Protein AF-A0AAU8ZHN5-F1 (afdb_monomer)

Sequence (110 aa):
MKIGKYTVYAPFLAGCDESDLYQQLRSGDRIWLFDRVAPSDENNEMAELMMGTIFPDRCFRMLRLNKNEKSIRIIEFKGHHLSKQQALAWRTAHPVMYPQKAQQNSQEQK

Radius of gyration: 16.46 Å; Cα contacts (8 Å, |Δi|>4): 86; chains: 1; bounding box: 47×33×38 Å

Nearest PDB structures (foldseek):
  4whn-assembly2_D  TM=6.938E-01  e=6.371E-04  Actinobacillus pleuropneumoniae
  2cv8-assembly1_B  TM=4.555E-01  e=1.107E+00  Sulfurisphaera tokodaii
  2zyz-assembly1_D  TM=5.037E-01  e=1.670E+00  Pyrobaculum aerophilum
  6z9u-assembly1_C  TM=4.468E-01  e=2.518E+00  Homo sapiens
  2ph7-assembly2_B  TM=3.447E-01  e=2.051E+00  Archaeoglobus fulgidus DSM 4304

InterPro domains:
  IPR003996 RTX toxin-activating protein C, bacteria [PF02794] (24-76)

Mean predicted aligned error: 11.28 Å

Organism: Morganella morganii (NCBI:txid582)

Secondary structure (DSSP, 8-state):
---------TTTSSS--HHHHHHHHTSSS-EEE-----TT-TT-HHHHHIIIIISTT-EEEEEEEETTTTEEEEEEEE-TTS-HHHHHHHHHHSPPPPPGGGTGGGTTT-

Structure (mmCIF, N/CA/C/O backbone):
data_AF-A0AAU8ZHN5-F1
#
_entry.id   AF-A0AAU8ZHN5-F1
#
loop_
_atom_site.group_PDB
_atom_site.id
_atom_site.type_symbol
_atom_site.label_atom_id
_atom_site.label_alt_id
_atom_site.label_comp_id
_atom_site.label_asym_id
_atom_site.label_entity_id
_atom_site.label_seq_id
_atom_site.pdbx_PDB_ins_code
_atom_site.Cartn_x
_atom_site.Cartn_y
_atom_site.Cartn_z
_atom_site.occupancy
_atom_site.B_iso_or_equiv
_atom_site.auth_seq_id
_atom_site.auth_comp_id
_atom_site.auth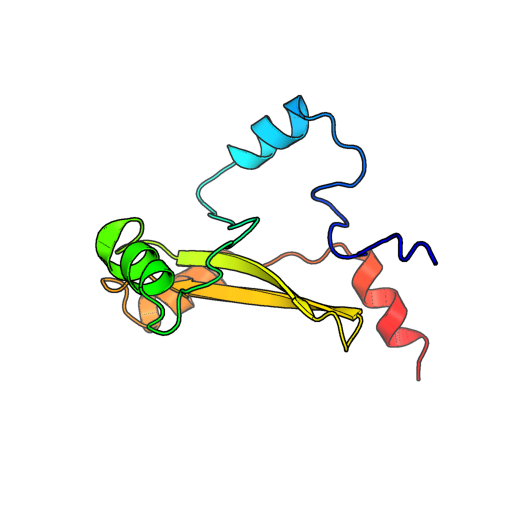_asym_id
_atom_site.auth_atom_id
_atom_site.pdbx_PDB_model_num
ATOM 1 N N . MET A 1 1 ? 21.526 20.403 -23.876 1.00 38.06 1 MET A N 1
ATOM 2 C CA . MET A 1 1 ? 20.454 20.176 -22.883 1.00 38.06 1 MET A CA 1
ATOM 3 C C . MET A 1 1 ? 19.483 19.122 -23.409 1.00 38.06 1 MET A C 1
ATOM 5 O O . MET A 1 1 ? 18.657 19.435 -24.248 1.00 38.06 1 MET A O 1
ATOM 9 N N . LYS A 1 2 ? 19.629 17.872 -22.955 1.00 23.66 2 LYS A N 1
ATOM 10 C CA . LYS A 1 2 ? 18.611 16.805 -22.972 1.00 23.66 2 LYS A CA 1
ATOM 11 C C . LYS A 1 2 ? 18.968 15.877 -21.811 1.00 23.66 2 LYS A C 1
ATOM 13 O O . LYS A 1 2 ? 19.919 15.110 -21.909 1.00 23.66 2 LYS A O 1
ATOM 18 N N . ILE A 1 3 ? 18.283 16.033 -20.682 1.00 27.66 3 ILE A N 1
ATOM 19 C CA . ILE A 1 3 ? 18.494 15.205 -19.491 1.00 27.66 3 ILE A CA 1
ATOM 20 C C . ILE A 1 3 ? 17.569 13.999 -19.645 1.00 27.66 3 ILE A C 1
ATOM 22 O O . ILE A 1 3 ? 16.400 14.047 -19.280 1.00 27.66 3 ILE A O 1
ATOM 26 N N . GLY A 1 4 ? 18.073 12.958 -20.302 1.00 37.62 4 GLY A N 1
ATOM 27 C CA . GLY A 1 4 ? 17.391 11.678 -20.441 1.00 37.62 4 GLY A CA 1
ATOM 28 C C . GLY A 1 4 ? 17.915 10.667 -19.425 1.00 37.62 4 GLY A C 1
ATOM 29 O O . GLY A 1 4 ? 19.113 10.637 -19.155 1.00 37.62 4 GLY A O 1
ATOM 30 N N . LYS A 1 5 ? 17.005 9.794 -18.977 1.00 34.81 5 LYS A N 1
ATOM 31 C CA . LYS A 1 5 ? 17.203 8.573 -18.170 1.00 34.81 5 LYS A CA 1
ATOM 32 C C . LYS A 1 5 ? 17.081 8.757 -16.654 1.00 34.81 5 LYS A C 1
ATOM 34 O O . LYS A 1 5 ? 18.059 8.827 -15.916 1.00 34.81 5 LYS A O 1
ATOM 39 N N . TYR A 1 6 ? 15.831 8.744 -16.190 1.00 33.56 6 TYR A N 1
ATOM 40 C CA . TYR A 1 6 ? 15.495 8.402 -14.811 1.00 33.56 6 TYR A CA 1
ATOM 41 C C . TYR A 1 6 ? 15.512 6.875 -14.653 1.00 33.56 6 TYR A C 1
ATOM 43 O O . TYR A 1 6 ? 14.577 6.170 -15.021 1.00 33.56 6 TYR A O 1
ATOM 51 N N . THR A 1 7 ? 16.633 6.375 -14.142 1.00 38.28 7 THR A N 1
ATOM 52 C CA . THR A 1 7 ? 16.916 4.961 -13.879 1.00 38.28 7 THR A CA 1
ATOM 53 C C . THR A 1 7 ? 16.365 4.554 -12.516 1.00 38.28 7 THR A C 1
ATOM 55 O O . THR A 1 7 ? 17.109 4.622 -11.547 1.00 38.28 7 THR A O 1
ATOM 58 N N . VAL A 1 8 ? 15.087 4.149 -12.441 1.00 34.88 8 VAL A N 1
ATOM 59 C CA . VAL A 1 8 ? 14.427 3.530 -11.262 1.00 34.88 8 VAL A CA 1
ATOM 60 C C . VAL A 1 8 ? 13.272 2.608 -11.709 1.00 34.88 8 VAL A C 1
ATOM 62 O O . VAL A 1 8 ? 12.147 2.752 -11.266 1.00 34.88 8 VAL A O 1
ATOM 65 N N . TYR A 1 9 ? 13.494 1.668 -12.638 1.00 44.75 9 TYR A N 1
ATOM 66 C CA . TYR A 1 9 ? 12.405 0.794 -13.139 1.00 44.75 9 TYR A CA 1
ATOM 67 C C . TYR A 1 9 ? 12.863 -0.616 -13.560 1.00 44.75 9 TYR A C 1
ATOM 69 O O . TYR A 1 9 ? 12.379 -1.175 -14.541 1.00 44.75 9 TYR A O 1
ATOM 77 N N . ALA A 1 10 ? 13.836 -1.199 -12.857 1.00 39.22 10 ALA A N 1
ATOM 78 C CA . ALA A 1 10 ? 14.609 -2.319 -13.403 1.00 39.22 10 ALA A CA 1
ATOM 79 C C . ALA A 1 10 ? 13.850 -3.646 -13.665 1.00 39.22 10 ALA A C 1
ATOM 81 O O . ALA A 1 10 ? 14.314 -4.377 -14.533 1.00 39.22 10 ALA A O 1
ATOM 82 N N . PRO A 1 11 ? 12.708 -3.973 -13.021 1.00 44.53 11 PRO A N 1
ATOM 83 C CA . PRO A 1 11 ? 11.855 -5.071 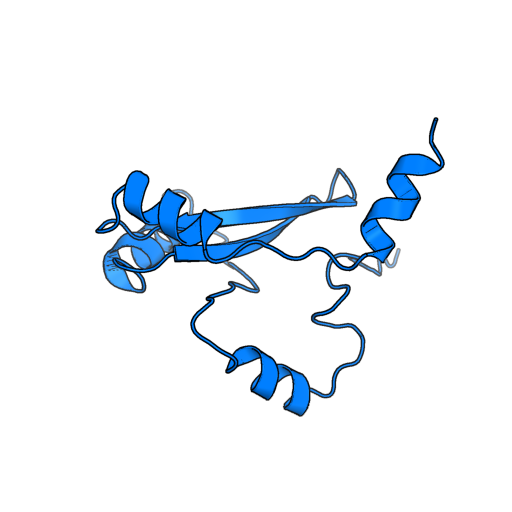-13.504 1.00 44.53 11 PRO A CA 1
ATOM 84 C C . PRO A 1 11 ? 10.539 -4.612 -14.146 1.00 44.53 11 PRO A C 1
ATOM 86 O O . PRO A 1 11 ? 9.936 -5.385 -14.874 1.00 44.53 11 PRO A O 1
ATOM 89 N N . PHE A 1 12 ? 10.077 -3.384 -13.880 1.00 44.91 12 PHE A N 1
ATOM 90 C CA . PHE A 1 12 ? 8.709 -2.966 -14.221 1.00 44.91 12 PHE A CA 1
ATOM 91 C C . PHE A 1 12 ? 8.589 -2.190 -15.541 1.00 44.91 12 PHE A C 1
ATOM 93 O O . PHE A 1 12 ? 7.497 -2.118 -16.083 1.00 44.91 12 PHE A O 1
ATOM 100 N N . LEU A 1 13 ? 9.680 -1.625 -16.082 1.00 40.22 13 LEU A N 1
ATOM 101 C CA . LEU A 1 13 ? 9.679 -0.949 -17.396 1.00 40.22 13 LEU A CA 1
ATOM 102 C C . LEU A 1 13 ? 10.926 -1.282 -18.237 1.00 40.22 13 LEU A C 1
ATOM 104 O O . LEU A 1 13 ? 11.371 -0.481 -19.058 1.00 40.22 13 LEU A O 1
ATOM 108 N N . ALA A 1 14 ? 11.525 -2.458 -18.039 1.00 39.94 14 ALA A N 1
ATOM 109 C CA . ALA A 1 14 ? 12.584 -2.950 -18.917 1.00 39.94 14 ALA A CA 1
ATOM 110 C C . ALA A 1 14 ? 11.964 -3.744 -20.076 1.00 39.94 14 ALA A C 1
ATOM 112 O O . ALA A 1 14 ? 12.006 -4.967 -20.075 1.00 39.94 14 ALA A O 1
ATOM 113 N N . GLY A 1 15 ? 11.350 -3.044 -21.035 1.00 43.84 15 GLY A N 1
ATOM 114 C CA . GLY A 1 15 ? 10.931 -3.640 -22.311 1.00 43.84 15 GLY A CA 1
ATOM 115 C C . GLY A 1 15 ? 9.968 -4.828 -22.209 1.00 43.84 15 GLY A C 1
ATOM 116 O O . GLY A 1 15 ? 9.962 -5.657 -23.113 1.00 43.84 15 GLY A O 1
ATOM 117 N N . CYS A 1 16 ? 9.187 -4.934 -21.127 1.00 46.09 16 CYS A N 1
ATOM 118 C CA . CYS A 1 16 ? 8.053 -5.852 -21.106 1.00 46.09 16 CYS A CA 1
ATOM 119 C C . CYS A 1 16 ? 7.020 -5.366 -22.119 1.00 46.09 16 CYS A C 1
ATOM 121 O O . CYS A 1 16 ? 6.731 -4.169 -22.178 1.00 46.09 16 CYS A O 1
ATOM 123 N N . ASP A 1 17 ? 6.477 -6.303 -22.889 1.00 57.94 17 ASP A N 1
ATOM 124 C CA . ASP A 1 17 ? 5.224 -6.104 -23.607 1.00 57.94 17 ASP A CA 1
ATOM 125 C C . ASP A 1 17 ? 4.188 -5.530 -22.623 1.00 57.94 17 ASP A C 1
ATOM 127 O O . ASP A 1 17 ? 4.091 -5.987 -21.478 1.00 57.94 17 ASP A O 1
ATOM 131 N N . GLU A 1 18 ? 3.433 -4.507 -23.034 1.00 56.03 18 GLU A N 1
ATOM 132 C CA . GLU A 1 18 ? 2.358 -3.943 -22.211 1.00 56.03 18 GLU A CA 1
ATOM 133 C C . GLU A 1 18 ? 1.377 -5.041 -21.771 1.00 56.03 18 GLU A C 1
ATOM 135 O O . GLU A 1 18 ? 0.863 -5.004 -20.655 1.00 56.03 18 GLU A O 1
ATOM 140 N N . SER A 1 19 ? 1.181 -6.074 -22.595 1.00 62.28 19 SER A N 1
ATOM 141 C CA . SER A 1 19 ? 0.354 -7.238 -22.261 1.00 62.28 19 SER A CA 1
ATOM 142 C C . SER A 1 19 ? 0.904 -8.020 -21.062 1.00 62.28 19 SER A C 1
ATOM 144 O O . SER A 1 19 ? 0.154 -8.348 -20.139 1.00 62.28 19 SER A O 1
ATOM 146 N N . ASP A 1 20 ? 2.216 -8.257 -21.024 1.00 60.34 20 ASP A N 1
ATOM 147 C CA . ASP A 1 20 ? 2.893 -8.922 -19.904 1.00 60.34 20 ASP A CA 1
ATOM 148 C C . ASP A 1 20 ? 2.865 -8.054 -18.644 1.00 60.34 20 ASP A C 1
ATOM 150 O O . ASP A 1 20 ? 2.651 -8.558 -17.537 1.00 60.34 20 ASP A O 1
ATOM 154 N N . LEU A 1 21 ? 3.008 -6.735 -18.811 1.00 58.50 21 LEU A N 1
ATOM 155 C CA . LEU A 1 21 ? 2.841 -5.765 -17.735 1.00 58.50 21 LEU A CA 1
ATOM 156 C C . LEU A 1 21 ? 1.433 -5.862 -17.133 1.00 58.50 21 LEU A C 1
ATOM 158 O O . LEU A 1 21 ? 1.302 -5.973 -15.916 1.00 58.50 21 LEU A O 1
ATOM 162 N N . TYR A 1 22 ? 0.378 -5.886 -17.952 1.00 61.28 22 TYR A N 1
ATOM 163 C CA . TYR A 1 22 ? -1.002 -6.004 -17.471 1.00 61.28 22 TYR A CA 1
ATOM 164 C C . TYR A 1 22 ? -1.290 -7.335 -16.771 1.00 61.28 22 TYR A C 1
ATOM 166 O O . TYR A 1 22 ? -2.037 -7.348 -15.790 1.00 61.28 22 TYR A O 1
ATOM 174 N N . GLN A 1 23 ? -0.688 -8.442 -17.210 1.00 63.56 23 GLN A N 1
ATOM 175 C CA . GLN A 1 23 ? -0.814 -9.720 -16.502 1.00 63.56 23 GLN A CA 1
ATOM 176 C C . GLN A 1 23 ? -0.098 -9.694 -15.149 1.00 63.56 23 GLN A C 1
ATOM 178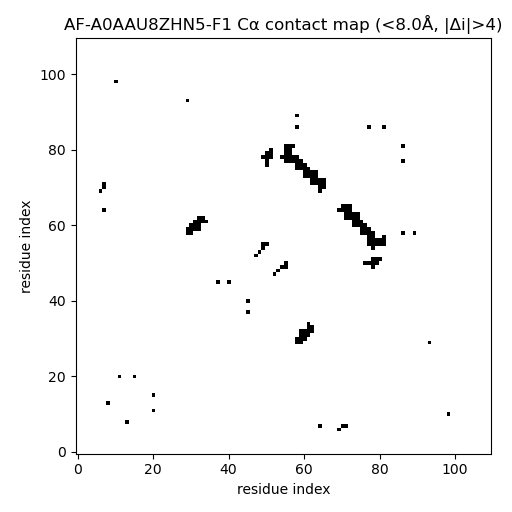 O O . GLN A 1 23 ? -0.655 -10.132 -14.141 1.00 63.56 23 GLN A O 1
ATOM 183 N N . GLN A 1 24 ? 1.096 -9.104 -15.083 1.00 62.47 24 GLN A N 1
ATOM 184 C CA . GLN A 1 24 ? 1.819 -8.930 -13.822 1.00 62.47 24 GLN A CA 1
ATOM 185 C C . GLN A 1 24 ? 1.101 -7.963 -12.870 1.00 62.47 24 GLN A C 1
ATOM 187 O O . GLN A 1 24 ? 1.028 -8.230 -11.670 1.00 62.47 24 GLN A O 1
ATOM 192 N N . LEU A 1 25 ? 0.501 -6.889 -13.390 1.00 63.84 25 LEU A N 1
ATOM 193 C CA . LEU A 1 25 ? -0.312 -5.936 -12.625 1.00 63.84 25 LEU A CA 1
ATOM 194 C C . LEU A 1 25 ? -1.542 -6.582 -11.977 1.00 63.84 25 LEU A C 1
ATOM 196 O O . LEU A 1 25 ? -2.025 -6.089 -10.961 1.00 63.84 25 LEU A O 1
ATOM 200 N N . ARG A 1 26 ? -2.045 -7.682 -12.546 1.00 65.62 26 ARG A N 1
ATOM 201 C CA . ARG A 1 26 ? -3.184 -8.448 -12.017 1.00 65.62 26 ARG A CA 1
ATOM 202 C C . ARG A 1 26 ? -2.754 -9.663 -11.192 1.00 65.62 26 ARG A C 1
ATOM 204 O O . ARG A 1 26 ? -3.603 -10.458 -10.793 1.00 65.62 26 ARG A O 1
ATOM 211 N N . SER A 1 27 ? -1.456 -9.829 -10.935 1.00 62.66 27 SER A N 1
ATOM 212 C CA . SER A 1 27 ? -0.936 -10.992 -10.218 1.00 62.66 27 SER A CA 1
ATOM 213 C C . SER A 1 27 ? -0.917 -10.772 -8.693 1.00 62.66 27 SER A C 1
ATOM 215 O O . SER A 1 27 ? -0.035 -10.127 -8.123 1.00 62.66 27 SER A O 1
ATOM 217 N N . GLY A 1 28 ? -1.906 -11.357 -8.013 1.00 73.69 28 GLY A N 1
ATOM 218 C CA . GLY A 1 28 ? -1.991 -11.433 -6.550 1.00 73.69 28 GLY A CA 1
ATOM 219 C C . GLY A 1 28 ? -2.520 -10.177 -5.846 1.00 73.69 28 GLY A C 1
ATOM 220 O O . GLY A 1 28 ? -2.996 -9.235 -6.468 1.00 73.69 28 GLY A O 1
ATOM 221 N N . ASP A 1 29 ? -2.414 -10.170 -4.514 1.00 79.31 29 ASP A N 1
ATOM 222 C CA . ASP A 1 29 ? -3.090 -9.189 -3.644 1.00 79.31 29 ASP A CA 1
ATOM 223 C C . ASP A 1 29 ? -2.210 -7.989 -3.236 1.00 79.31 29 ASP A C 1
ATOM 225 O O . ASP A 1 29 ? -2.545 -7.227 -2.324 1.00 79.31 29 ASP A O 1
ATOM 229 N N . ARG A 1 30 ? -1.037 -7.823 -3.861 1.00 84.38 30 ARG A N 1
ATOM 230 C CA . ARG A 1 30 ? -0.079 -6.759 -3.513 1.00 84.38 30 ARG A CA 1
ATOM 231 C C . ARG A 1 30 ? -0.331 -5.515 -4.358 1.00 84.38 30 ARG A C 1
ATOM 233 O O . ARG A 1 30 ? -0.100 -5.528 -5.560 1.00 84.38 30 ARG A O 1
ATOM 240 N N . ILE A 1 31 ? -0.702 -4.417 -3.708 1.00 87.19 31 ILE A N 1
ATOM 241 C CA . ILE A 1 31 ? -0.963 -3.140 -4.379 1.00 87.19 31 ILE A CA 1
ATOM 242 C C . ILE A 1 31 ? 0.320 -2.302 -4.445 1.00 87.19 31 ILE A C 1
ATOM 244 O O . ILE A 1 31 ? 0.960 -2.034 -3.420 1.00 87.19 31 ILE A O 1
ATOM 248 N N . TRP A 1 32 ? 0.652 -1.846 -5.652 1.00 84.88 32 TRP A N 1
ATOM 249 C CA . TRP A 1 32 ? 1.720 -0.886 -5.916 1.00 84.88 32 TRP A CA 1
ATOM 250 C C . TRP A 1 32 ? 1.164 0.352 -6.616 1.00 84.88 32 TRP A C 1
ATOM 252 O O . TRP A 1 32 ? 0.464 0.249 -7.619 1.00 84.88 32 TRP A O 1
ATOM 262 N N . LEU A 1 33 ? 1.498 1.524 -6.086 1.00 83.31 33 LEU A N 1
ATOM 263 C CA . LEU A 1 33 ? 1.277 2.806 -6.735 1.00 83.31 33 LEU A CA 1
ATOM 264 C C . LEU A 1 33 ? 2.471 3.100 -7.643 1.00 83.31 33 LEU A C 1
ATOM 266 O O . LEU A 1 33 ? 3.620 3.086 -7.191 1.00 83.31 33 LEU A O 1
ATOM 270 N N . PHE A 1 34 ? 2.182 3.367 -8.914 1.00 74.62 34 PHE A N 1
ATOM 271 C CA . PHE A 1 34 ? 3.190 3.735 -9.910 1.00 74.62 34 PHE A CA 1
ATOM 272 C C . PHE A 1 34 ? 3.501 5.218 -9.884 1.00 74.62 34 PHE A C 1
ATOM 274 O O . PHE A 1 34 ? 4.662 5.602 -9.975 1.00 74.62 34 PHE A O 1
ATO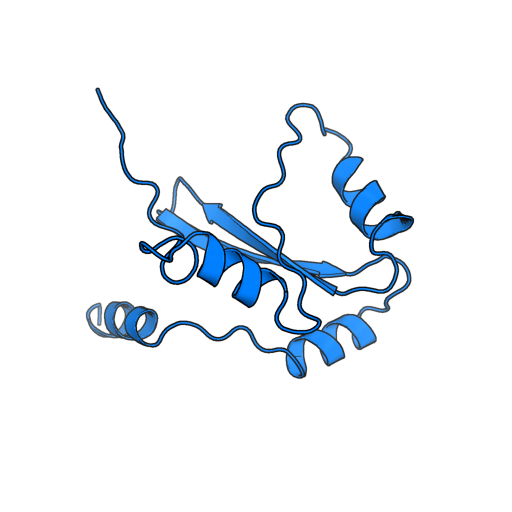M 281 N N . ASP A 1 35 ? 2.465 6.035 -9.721 1.00 73.88 35 ASP A N 1
ATOM 282 C CA . ASP A 1 35 ? 2.612 7.474 -9.654 1.00 73.88 35 ASP A CA 1
ATOM 283 C C . ASP A 1 35 ? 1.582 8.072 -8.695 1.00 73.88 35 ASP A C 1
ATOM 285 O O . ASP A 1 35 ? 0.471 7.558 -8.532 1.00 73.88 35 ASP A O 1
ATOM 289 N N . ARG A 1 36 ? 1.971 9.174 -8.062 1.00 73.44 36 ARG A N 1
ATOM 290 C CA . ARG A 1 36 ? 1.090 10.049 -7.295 1.00 73.44 36 ARG A CA 1
ATOM 291 C C . ARG A 1 36 ? 1.329 11.463 -7.797 1.00 73.44 36 ARG A C 1
ATOM 293 O O . ARG A 1 36 ? 2.230 12.159 -7.331 1.00 73.44 36 ARG A O 1
ATOM 300 N N . VAL A 1 37 ? 0.485 11.884 -8.729 1.00 78.19 37 VAL A N 1
ATOM 301 C CA . VAL A 1 37 ? 0.518 13.232 -9.294 1.00 78.19 37 VAL A CA 1
ATOM 302 C C . VAL A 1 37 ? -0.502 14.089 -8.553 1.00 78.19 37 VAL A C 1
ATOM 304 O O . VAL A 1 37 ? -1.693 14.030 -8.836 1.00 78.19 37 VAL A O 1
ATOM 307 N N . ALA A 1 38 ? -0.030 14.857 -7.572 1.00 79.88 38 ALA A N 1
ATOM 308 C CA . ALA A 1 38 ? -0.876 15.711 -6.739 1.00 79.88 38 ALA A CA 1
ATOM 309 C C . ALA A 1 38 ? -0.183 17.075 -6.507 1.00 79.88 38 ALA A C 1
ATOM 311 O O . ALA A 1 38 ? 0.381 17.318 -5.443 1.00 79.88 38 ALA A O 1
ATOM 312 N N . PRO A 1 39 ? -0.119 17.939 -7.540 1.00 73.00 39 PRO A N 1
ATOM 313 C CA . PRO A 1 39 ? 0.733 19.132 -7.536 1.00 73.00 39 PRO A CA 1
ATOM 314 C C . PRO A 1 39 ? 0.299 20.228 -6.550 1.00 73.00 39 PRO A C 1
ATOM 316 O O . PRO A 1 39 ? 1.141 21.022 -6.149 1.00 73.00 39 PRO A O 1
ATOM 319 N N . SER A 1 40 ? -0.973 20.264 -6.147 1.00 78.56 40 SER A N 1
ATOM 320 C CA . SER A 1 40 ? -1.536 21.234 -5.192 1.00 78.56 40 SER A CA 1
ATOM 321 C C . SER A 1 40 ? -2.025 20.574 -3.895 1.00 78.56 40 SER A C 1
ATOM 323 O O . SER A 1 40 ? -2.953 21.057 -3.257 1.00 78.56 40 SER A O 1
ATOM 325 N N . ASP A 1 41 ? -1.436 19.437 -3.521 1.00 79.88 41 ASP A N 1
ATOM 326 C CA . ASP A 1 41 ? -1.864 18.617 -2.381 1.00 79.88 41 ASP A CA 1
ATOM 327 C C . ASP A 1 41 ? -1.157 19.010 -1.077 1.00 79.88 41 ASP A C 1
ATOM 329 O O . ASP A 1 41 ? -0.498 18.202 -0.420 1.00 79.88 41 ASP A O 1
ATOM 333 N N . GLU A 1 42 ? -1.251 20.290 -0.723 1.00 75.38 42 GLU A N 1
ATOM 334 C CA . GLU A 1 42 ? -0.557 20.860 0.439 1.00 75.38 42 GLU A CA 1
ATOM 335 C C . GLU A 1 42 ? -1.017 20.221 1.760 1.00 75.38 42 GLU A C 1
ATOM 337 O O . GLU A 1 42 ? -0.221 20.035 2.680 1.00 75.38 42 GLU A O 1
ATOM 342 N N . ASN A 1 43 ? -2.281 19.795 1.816 1.00 82.88 43 ASN A N 1
ATOM 343 C CA . ASN A 1 43 ? -2.896 19.178 2.990 1.00 82.88 43 ASN A CA 1
ATOM 344 C C . ASN A 1 43 ? -2.844 17.640 2.986 1.00 82.88 43 ASN A C 1
ATOM 346 O O . ASN A 1 43 ? -3.412 17.014 3.877 1.00 82.88 43 ASN A O 1
ATOM 350 N N . ASN A 1 44 ? -2.157 17.011 2.024 1.00 85.62 44 ASN A N 1
ATOM 351 C CA . ASN A 1 44 ? -2.140 15.552 1.841 1.00 85.62 44 ASN A CA 1
ATOM 352 C C . ASN A 1 44 ? -3.533 14.910 1.669 1.00 85.62 44 ASN A C 1
ATOM 354 O O . ASN A 1 44 ? -3.705 13.727 1.965 1.00 85.62 44 ASN A O 1
ATOM 358 N N . GLU A 1 45 ? -4.508 15.642 1.139 1.00 89.44 45 GLU A N 1
ATOM 359 C CA . GLU A 1 45 ? -5.863 15.172 0.842 1.00 89.44 45 GLU A CA 1
ATOM 360 C C . GLU A 1 45 ? -5.852 13.909 -0.020 1.00 89.44 45 GLU A C 1
ATOM 362 O O . GLU A 1 45 ? -6.632 12.990 0.222 1.00 89.44 45 GLU A O 1
ATOM 367 N N . MET A 1 46 ? -4.919 13.793 -0.973 1.00 88.62 46 MET A N 1
ATOM 368 C CA . MET A 1 46 ? -4.801 12.571 -1.776 1.00 88.62 46 MET A CA 1
ATOM 369 C C . MET A 1 46 ? -4.356 11.372 -0.927 1.00 88.62 46 MET A C 1
ATOM 371 O O . MET A 1 46 ? -4.808 10.249 -1.150 1.00 88.62 46 MET A O 1
ATOM 375 N N . ALA A 1 47 ? -3.475 11.582 0.056 1.00 87.56 47 ALA A N 1
ATOM 376 C CA . ALA A 1 47 ? -3.088 10.518 0.980 1.00 87.56 47 ALA A CA 1
ATOM 377 C C . ALA A 1 47 ? -4.277 10.110 1.852 1.00 87.56 47 ALA A C 1
ATOM 379 O O . ALA A 1 47 ? -4.548 8.918 1.979 1.00 87.56 47 ALA A O 1
ATOM 380 N N . GLU A 1 48 ? -4.994 11.089 2.403 1.00 92.38 48 GLU A N 1
ATOM 381 C CA . GLU A 1 48 ? -6.164 10.867 3.253 1.00 92.38 48 GLU A CA 1
ATOM 382 C C . GLU A 1 48 ? -7.288 10.154 2.496 1.00 92.38 48 GLU A C 1
ATOM 384 O O . GLU A 1 48 ? -7.864 9.194 3.002 1.00 92.38 48 GLU A O 1
ATOM 389 N N . LEU A 1 49 ? -7.543 10.529 1.241 1.00 92.75 49 LEU A N 1
ATOM 390 C CA . LEU A 1 49 ? -8.492 9.834 0.377 1.00 92.75 49 LEU A CA 1
ATOM 391 C C . LEU A 1 49 ? -8.076 8.373 0.164 1.00 92.75 49 LEU A C 1
ATOM 393 O O . LEU A 1 49 ? -8.888 7.457 0.321 1.00 92.75 49 LEU A O 1
ATOM 397 N N . MET A 1 50 ? -6.802 8.133 -0.159 1.00 93.00 50 MET A N 1
ATOM 398 C CA . MET A 1 50 ? -6.295 6.777 -0.371 1.00 93.00 50 MET A CA 1
ATOM 399 C C . MET A 1 50 ? -6.380 5.924 0.898 1.00 93.00 50 MET A C 1
ATOM 401 O O . MET A 1 50 ? -6.856 4.795 0.837 1.00 93.00 50 MET A O 1
ATOM 405 N N . MET A 1 51 ? -5.924 6.438 2.040 1.00 95.31 51 MET A N 1
ATOM 406 C CA . MET A 1 51 ? -5.816 5.669 3.285 1.00 95.31 51 MET A CA 1
ATOM 407 C C . MET A 1 51 ? -7.124 5.614 4.078 1.00 95.31 51 MET A C 1
ATOM 409 O O . MET A 1 51 ? -7.317 4.673 4.841 1.00 95.31 51 MET A O 1
ATOM 413 N N . GLY A 1 52 ? -8.009 6.595 3.917 1.00 96.81 52 GLY A N 1
ATOM 414 C CA . GLY A 1 52 ? -9.281 6.684 4.630 1.00 96.81 52 GLY A CA 1
ATOM 415 C C . GLY A 1 52 ? -10.479 6.162 3.842 1.00 96.81 52 GLY A C 1
ATOM 416 O O . GLY A 1 52 ? -11.427 5.686 4.455 1.00 96.81 52 GLY A O 1
ATOM 417 N N . THR A 1 53 ? -10.449 6.222 2.505 1.00 96.19 53 THR A N 1
ATOM 418 C CA . THR A 1 53 ? -11.629 5.906 1.674 1.00 96.19 53 THR A CA 1
ATOM 419 C C . THR A 1 53 ? -11.377 4.793 0.665 1.00 96.19 53 THR A C 1
ATOM 421 O O . THR A 1 53 ? -12.138 3.833 0.619 1.00 96.19 53 THR A O 1
ATOM 424 N N . ILE A 1 54 ? -10.321 4.890 -0.150 1.00 95.12 54 ILE A N 1
ATOM 425 C CA . ILE A 1 54 ? -10.109 3.944 -1.261 1.00 95.12 54 ILE A CA 1
ATOM 426 C C . ILE A 1 54 ? -9.549 2.608 -0.751 1.00 95.12 54 ILE A C 1
ATOM 428 O O . ILE A 1 54 ? -10.008 1.538 -1.147 1.00 95.12 54 ILE A O 1
ATOM 432 N N . PHE A 1 55 ? -8.561 2.661 0.143 1.00 95.25 55 PHE A N 1
ATOM 433 C CA . PHE A 1 55 ? -7.852 1.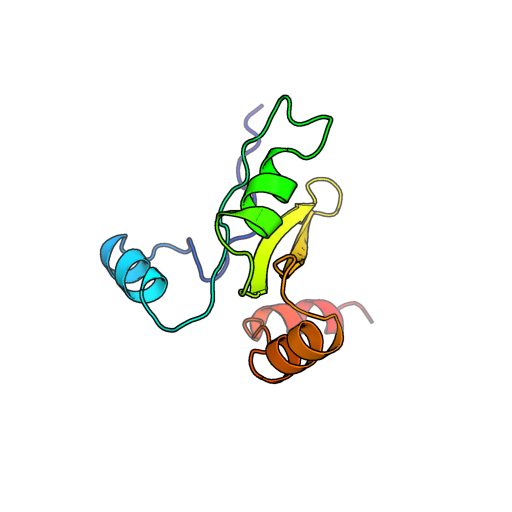496 0.671 1.00 95.25 55 PHE A CA 1
ATOM 434 C C . PHE A 1 55 ? -7.781 1.485 2.210 1.00 95.25 55 PHE A C 1
ATOM 436 O O . PHE A 1 55 ? -6.691 1.312 2.767 1.00 95.25 55 PHE A O 1
ATOM 443 N N . PRO A 1 56 ? -8.911 1.630 2.929 1.00 97.25 56 PRO A N 1
ATOM 444 C CA . PRO A 1 56 ? -8.899 1.780 4.383 1.00 97.25 56 PRO A CA 1
ATOM 445 C C . PRO A 1 56 ? -8.430 0.528 5.134 1.00 97.25 56 PRO A C 1
ATOM 447 O O . PRO A 1 56 ? -7.839 0.643 6.209 1.00 97.25 56 PRO A O 1
ATOM 450 N N . ASP A 1 57 ? -8.595 -0.650 4.529 1.00 97.31 57 ASP A N 1
ATOM 451 C CA . ASP A 1 57 ? -8.258 -1.952 5.118 1.00 97.31 57 ASP A CA 1
ATOM 452 C C . ASP A 1 57 ? -7.059 -2.635 4.435 1.00 97.31 57 ASP A C 1
ATOM 454 O O . ASP A 1 57 ? -6.838 -3.836 4.599 1.00 97.31 57 ASP A O 1
ATOM 458 N N . ARG A 1 58 ? -6.284 -1.908 3.618 1.00 95.75 58 ARG A N 1
ATOM 459 C CA . ARG A 1 58 ? -5.186 -2.492 2.830 1.00 95.75 58 ARG A CA 1
ATOM 460 C C . ARG A 1 58 ? -3.835 -1.861 3.149 1.00 95.75 58 ARG A C 1
ATOM 462 O O . ARG A 1 58 ? -3.725 -0.694 3.521 1.00 95.75 58 ARG A O 1
ATOM 469 N N . CYS A 1 59 ? -2.786 -2.653 2.958 1.00 94.75 59 CYS A N 1
ATOM 470 C CA . CYS A 1 59 ? -1.414 -2.172 2.863 1.00 94.75 59 CYS A CA 1
ATOM 471 C C . CYS A 1 59 ? -0.999 -2.107 1.394 1.00 94.75 59 CYS A C 1
ATOM 473 O O . CYS A 1 59 ? -1.381 -2.959 0.591 1.00 94.75 59 CYS A O 1
ATOM 475 N N . PHE A 1 60 ? -0.213 -1.094 1.047 1.00 92.25 60 PHE A N 1
ATOM 476 C CA . PHE A 1 60 ? 0.229 -0.855 -0.324 1.00 92.25 60 PHE A CA 1
ATOM 477 C C . PHE A 1 60 ? 1.560 -0.105 -0.341 1.00 92.25 60 PHE A C 1
ATOM 479 O O . PHE A 1 60 ? 2.020 0.397 0.689 1.00 92.25 60 PHE A O 1
ATOM 486 N N . ARG A 1 61 ? 2.226 -0.076 -1.496 1.00 89.56 61 ARG A N 1
ATOM 487 C CA . ARG A 1 61 ? 3.591 0.455 -1.629 1.00 89.56 61 ARG A CA 1
ATOM 488 C C . ARG A 1 61 ? 3.731 1.400 -2.811 1.00 89.56 61 ARG A C 1
ATOM 490 O O . ARG A 1 61 ? 2.979 1.296 -3.766 1.00 89.56 61 ARG A O 1
ATOM 497 N N . MET A 1 62 ? 4.717 2.289 -2.770 1.00 85.81 62 MET A N 1
ATOM 498 C CA . MET A 1 62 ? 5.101 3.143 -3.897 1.00 85.81 62 MET A CA 1
ATOM 499 C C . MET A 1 62 ? 6.618 3.187 -4.029 1.00 85.81 62 MET A C 1
ATOM 501 O O . MET A 1 62 ? 7.329 3.228 -3.021 1.00 85.81 62 MET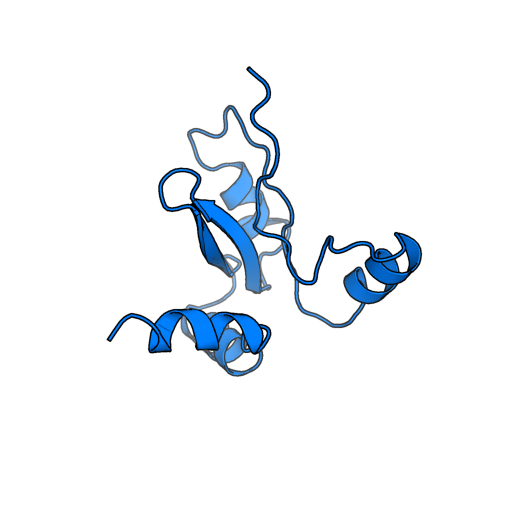 A O 1
ATOM 505 N N . LEU A 1 63 ? 7.117 3.230 -5.263 1.00 80.19 63 LEU A N 1
ATOM 506 C CA . LEU A 1 63 ? 8.515 3.550 -5.532 1.00 80.19 63 LEU A CA 1
ATOM 507 C C . LEU A 1 63 ? 8.668 5.065 -5.645 1.00 80.19 63 LEU A C 1
ATOM 509 O O . LEU A 1 63 ? 8.108 5.695 -6.534 1.00 80.19 63 LEU A O 1
ATOM 513 N N . ARG A 1 64 ? 9.453 5.659 -4.749 1.00 76.00 64 ARG A N 1
ATOM 514 C CA . ARG A 1 64 ? 9.844 7.064 -4.823 1.00 76.00 64 ARG A CA 1
ATOM 515 C C . ARG A 1 64 ? 11.288 7.157 -5.276 1.00 76.00 64 ARG A C 1
ATOM 517 O O . ARG A 1 64 ? 12.210 6.811 -4.538 1.00 76.00 64 ARG A O 1
ATOM 524 N N . LEU A 1 65 ? 11.478 7.676 -6.479 1.00 72.00 65 LEU A N 1
ATOM 525 C CA . LEU A 1 65 ? 12.791 8.085 -6.949 1.00 72.00 65 LEU A CA 1
ATOM 526 C C . LEU A 1 65 ? 13.222 9.357 -6.203 1.00 72.00 65 LEU A C 1
ATOM 528 O O . LEU A 1 65 ? 12.577 10.403 -6.296 1.00 72.00 65 LEU A O 1
ATOM 532 N N . ASN A 1 66 ? 14.344 9.275 -5.493 1.00 67.38 66 ASN A N 1
ATOM 533 C CA . ASN A 1 66 ? 15.056 10.449 -5.020 1.00 67.38 66 ASN A CA 1
ATOM 534 C C . ASN A 1 66 ? 15.976 10.948 -6.141 1.00 67.38 66 ASN A C 1
ATOM 536 O O . ASN A 1 66 ? 17.013 10.348 -6.430 1.00 67.38 66 ASN A O 1
ATOM 540 N N . LYS A 1 67 ? 15.588 12.059 -6.778 1.00 67.75 67 LYS A N 1
ATOM 541 C CA . LYS A 1 67 ? 16.343 12.649 -7.893 1.00 67.75 67 LYS A CA 1
ATOM 542 C C . LYS A 1 67 ? 17.740 13.130 -7.480 1.00 67.75 67 LYS A C 1
ATOM 544 O O . LYS A 1 67 ? 18.642 13.079 -8.310 1.00 67.75 67 LYS A O 1
ATOM 549 N N . ASN A 1 68 ? 17.930 13.536 -6.223 1.00 70.69 68 ASN A N 1
ATOM 550 C CA . ASN A 1 68 ? 19.206 14.070 -5.736 1.00 70.69 68 ASN A CA 1
ATOM 551 C C . ASN A 1 68 ? 20.209 12.951 -5.435 1.00 70.69 68 ASN A C 1
ATOM 553 O O . ASN A 1 68 ? 21.381 13.053 -5.777 1.00 70.69 68 ASN A O 1
ATOM 557 N N . GLU A 1 69 ? 19.735 11.857 -4.839 1.00 66.69 69 GLU A N 1
ATOM 558 C CA . GLU A 1 69 ? 20.571 10.720 -4.424 1.00 66.69 69 GLU A CA 1
ATOM 559 C C . GLU A 1 69 ? 20.692 9.631 -5.505 1.00 66.69 69 GLU A C 1
ATOM 561 O O . GLU A 1 69 ? 21.356 8.624 -5.280 1.00 66.69 69 GLU A O 1
ATOM 566 N N . LYS A 1 70 ? 20.018 9.790 -6.658 1.00 71.25 70 LYS A N 1
ATOM 567 C CA . LYS A 1 70 ? 19.858 8.742 -7.690 1.00 71.25 70 LYS A CA 1
ATOM 568 C C . LYS A 1 70 ? 19.437 7.390 -7.089 1.00 71.25 70 LYS A C 1
ATOM 570 O O . LYS A 1 70 ? 19.860 6.334 -7.554 1.00 71.25 70 LYS A O 1
ATOM 575 N N . SER A 1 71 ? 18.612 7.432 -6.045 1.00 68.88 71 SER A N 1
ATOM 576 C CA . SER A 1 71 ? 18.212 6.262 -5.266 1.00 68.88 71 SER A CA 1
ATOM 577 C C . SER A 1 71 ? 16.711 6.007 -5.375 1.00 68.88 71 SER A C 1
ATOM 579 O O . SER A 1 71 ? 15.911 6.910 -5.631 1.00 68.88 71 SER A O 1
ATOM 581 N N . ILE A 1 72 ? 16.328 4.747 -5.184 1.00 71.12 72 ILE A N 1
ATOM 582 C CA . ILE A 1 72 ? 14.935 4.300 -5.109 1.00 71.12 72 ILE A CA 1
ATOM 583 C C . ILE A 1 72 ? 14.615 4.092 -3.643 1.00 71.12 72 ILE A C 1
ATOM 585 O O . ILE A 1 72 ? 15.325 3.350 -2.967 1.00 71.12 72 ILE A O 1
ATOM 589 N N . ARG A 1 73 ? 13.530 4.685 -3.155 1.00 77.50 73 ARG A N 1
ATOM 590 C CA . ARG A 1 73 ? 12.972 4.340 -1.848 1.00 77.50 73 ARG A CA 1
ATOM 591 C C . ARG A 1 73 ? 11.603 3.717 -2.023 1.00 77.50 73 ARG A C 1
ATOM 593 O O . ARG A 1 73 ? 10.807 4.178 -2.834 1.00 77.50 73 ARG A O 1
ATOM 600 N N . ILE A 1 74 ? 11.325 2.688 -1.237 1.00 82.19 74 ILE A N 1
ATOM 601 C CA . ILE A 1 74 ? 9.980 2.135 -1.121 1.00 82.19 74 ILE A CA 1
ATOM 602 C C . ILE A 1 74 ? 9.290 2.869 0.014 1.00 82.19 74 ILE A C 1
ATOM 604 O O . ILE A 1 74 ? 9.805 2.928 1.129 1.00 82.19 74 ILE A O 1
ATOM 608 N N . ILE A 1 75 ? 8.132 3.437 -0.286 1.00 87.25 75 ILE A N 1
ATOM 609 C CA . ILE A 1 75 ? 7.230 3.989 0.714 1.00 87.25 75 ILE A CA 1
ATOM 610 C C . ILE A 1 75 ? 6.136 2.959 0.942 1.00 87.25 75 ILE A C 1
ATOM 612 O O . ILE A 1 75 ? 5.524 2.486 -0.014 1.00 87.25 75 ILE A O 1
ATOM 616 N N . GLU A 1 76 ? 5.907 2.603 2.200 1.00 91.00 76 GLU A N 1
ATOM 617 C CA . GLU A 1 76 ? 4.877 1.647 2.592 1.00 91.00 76 GLU A CA 1
ATOM 618 C C . GLU A 1 76 ? 3.747 2.365 3.322 1.00 91.00 76 GLU A C 1
ATOM 620 O O . GLU A 1 76 ? 3.967 3.025 4.339 1.00 91.00 76 GLU A O 1
ATOM 625 N N . PHE A 1 77 ? 2.531 2.181 2.828 1.00 93.75 77 PHE A N 1
ATOM 626 C CA . PHE A 1 77 ? 1.316 2.773 3.363 1.00 93.75 77 PHE A CA 1
ATOM 627 C C . PHE A 1 77 ? 0.460 1.711 4.053 1.00 93.75 77 PHE A C 1
ATOM 629 O O . PHE A 1 77 ? 0.539 0.513 3.756 1.00 93.75 77 PHE A O 1
ATOM 636 N N . LYS A 1 78 ? -0.391 2.165 4.971 1.00 96.88 78 LYS A N 1
ATOM 637 C CA . LYS A 1 78 ? -1.484 1.373 5.531 1.00 96.88 78 LYS A CA 1
ATOM 638 C C . LYS A 1 78 ? -2.753 2.215 5.526 1.00 96.88 78 LYS A C 1
ATOM 640 O O . LYS A 1 78 ? -2.685 3.410 5.805 1.00 96.88 78 LYS A O 1
ATOM 645 N N . GLY A 1 79 ? -3.887 1.580 5.280 1.00 97.69 79 GLY A N 1
ATOM 646 C CA . GLY A 1 79 ? -5.178 2.206 5.506 1.00 97.69 79 GLY A CA 1
ATOM 647 C C . GLY A 1 79 ? -5.429 2.534 6.983 1.00 97.69 79 GLY A C 1
ATOM 648 O O . GLY A 1 79 ? -4.726 2.065 7.895 1.00 97.69 79 GLY A O 1
ATOM 649 N N . HIS A 1 80 ? -6.414 3.394 7.225 1.00 98.19 80 HIS A N 1
ATOM 650 C CA . HIS A 1 80 ? -6.737 3.910 8.554 1.00 98.19 80 HIS A CA 1
ATOM 651 C C . HIS A 1 80 ? -7.342 2.858 9.480 1.00 98.19 80 HIS A C 1
ATOM 653 O O . HIS A 1 80 ? -7.079 2.903 10.680 1.00 98.19 80 HIS A O 1
ATOM 659 N N . HIS A 1 81 ? -8.056 1.870 8.941 1.00 98.38 81 HIS A N 1
ATOM 660 C CA . HIS A 1 81 ? -8.646 0.796 9.740 1.00 98.38 81 HIS A CA 1
ATOM 661 C C . HIS A 1 81 ? -7.625 -0.265 10.162 1.00 98.38 81 HIS A C 1
ATOM 663 O O . HIS A 1 81 ? -7.878 -1.051 11.074 1.00 98.38 81 HIS A O 1
ATOM 669 N N . LEU A 1 82 ? -6.438 -0.279 9.547 1.00 97.81 82 LEU A N 1
ATOM 670 C CA . LEU A 1 82 ? -5.370 -1.184 9.950 1.00 97.81 82 LEU A CA 1
ATOM 671 C C . LEU A 1 82 ? -4.582 -0.623 11.132 1.00 97.81 82 LEU A C 1
ATOM 673 O O . LEU A 1 82 ? -4.012 0.475 11.088 1.00 97.81 82 LEU A O 1
ATOM 677 N N . SER A 1 83 ? -4.439 -1.438 12.170 1.00 98.00 83 SER A N 1
ATOM 678 C CA . SER A 1 83 ? -3.493 -1.183 13.250 1.00 98.00 83 SER A CA 1
ATOM 679 C C . SER A 1 83 ? -2.043 -1.261 12.755 1.00 98.00 83 SER A C 1
ATOM 681 O O . SER A 1 83 ? -1.718 -1.862 11.724 1.00 98.00 83 SER A O 1
ATOM 683 N N . LYS A 1 84 ? -1.119 -0.683 13.530 1.00 97.19 84 LYS A N 1
ATOM 684 C CA . LYS A 1 84 ? 0.323 -0.802 13.257 1.00 97.19 84 LYS A CA 1
ATOM 685 C C . LYS A 1 84 ? 0.784 -2.265 13.257 1.00 97.19 84 LYS A C 1
ATOM 687 O O . LYS A 1 84 ? 1.622 -2.625 12.435 1.00 97.19 84 LYS A O 1
ATOM 692 N N . GLN A 1 85 ? 0.220 -3.095 14.136 1.00 98.00 85 GLN A N 1
ATOM 693 C CA . GLN A 1 85 ? 0.553 -4.516 14.237 1.00 98.00 85 GLN A CA 1
ATOM 694 C C . GLN A 1 85 ? 0.089 -5.299 13.006 1.00 98.00 85 GLN A C 1
ATOM 696 O O . GLN A 1 85 ? 0.867 -6.076 12.463 1.00 98.00 85 GLN A O 1
ATOM 701 N N . GLN A 1 86 ? -1.131 -5.053 12.518 1.00 97.38 86 GLN A N 1
ATOM 702 C CA . GLN A 1 86 ? -1.621 -5.671 11.279 1.00 97.38 86 GLN A CA 1
ATOM 703 C C . GLN A 1 86 ? -0.761 -5.270 10.079 1.00 97.38 86 GLN A C 1
ATOM 705 O O . GLN A 1 86 ? -0.368 -6.125 9.289 1.00 97.38 86 GLN A O 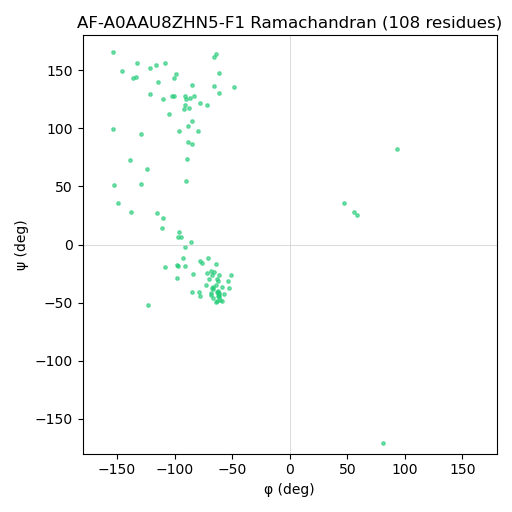1
ATOM 710 N N . ALA A 1 87 ? -0.398 -3.988 9.977 1.00 96.62 87 ALA A N 1
ATOM 711 C CA . ALA A 1 87 ? 0.489 -3.522 8.917 1.00 96.62 87 ALA A CA 1
ATOM 712 C C . ALA A 1 87 ? 1.880 -4.172 8.999 1.00 96.62 87 ALA A C 1
ATOM 714 O O . ALA A 1 87 ? 2.456 -4.532 7.976 1.00 96.62 87 ALA A O 1
ATOM 715 N N . LEU A 1 88 ? 2.430 -4.346 10.205 1.00 95.56 88 LEU A N 1
ATOM 716 C CA . LEU A 1 88 ? 3.699 -5.047 10.401 1.00 95.56 88 LEU A CA 1
ATOM 717 C C . LEU A 1 88 ? 3.601 -6.520 9.987 1.00 95.56 88 LEU A C 1
ATOM 719 O O . LEU A 1 88 ? 4.421 -6.973 9.195 1.00 95.56 88 LEU A O 1
ATOM 723 N N . ALA A 1 89 ? 2.578 -7.234 10.460 1.00 95.75 89 ALA A N 1
ATOM 724 C CA . ALA A 1 89 ? 2.346 -8.632 10.105 1.00 95.75 89 ALA A CA 1
ATOM 725 C C . ALA A 1 89 ? 2.219 -8.809 8.584 1.00 95.75 89 ALA A C 1
ATOM 727 O O . ALA A 1 89 ? 2.837 -9.703 8.005 1.00 95.75 89 ALA A O 1
ATOM 728 N N . TRP A 1 90 ? 1.493 -7.904 7.920 1.00 93.50 90 TRP A N 1
ATOM 729 C CA . TRP A 1 90 ? 1.385 -7.901 6.465 1.00 93.50 90 TRP A CA 1
ATOM 730 C C . TRP A 1 90 ? 2.7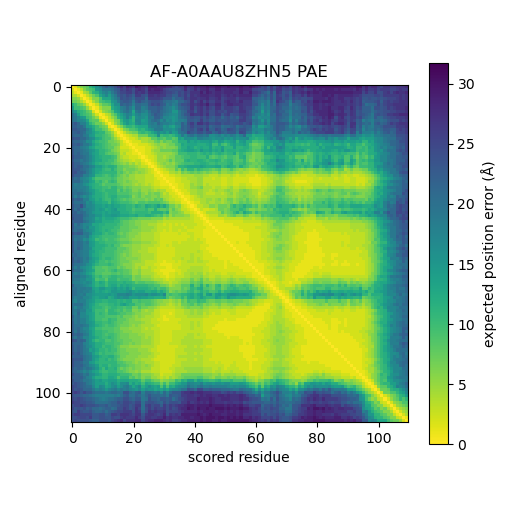44 -7.706 5.783 1.00 93.50 90 TRP A C 1
ATOM 732 O O . TRP A 1 90 ? 3.061 -8.449 4.857 1.00 93.50 90 TRP A O 1
ATOM 742 N N . ARG A 1 91 ? 3.576 -6.759 6.236 1.00 90.00 91 ARG A N 1
ATOM 743 C CA . ARG A 1 91 ? 4.910 -6.526 5.646 1.00 90.00 91 ARG A CA 1
ATOM 744 C C . ARG A 1 91 ? 5.815 -7.745 5.769 1.00 90.00 91 ARG A C 1
ATOM 746 O O . ARG A 1 91 ? 6.495 -8.079 4.804 1.00 90.00 91 ARG A O 1
ATOM 753 N N . THR A 1 92 ? 5.799 -8.406 6.926 1.00 89.50 92 THR A N 1
ATOM 754 C CA . THR A 1 92 ? 6.569 -9.633 7.168 1.00 89.50 92 THR A CA 1
ATOM 755 C C . THR A 1 92 ? 6.117 -10.766 6.250 1.00 89.50 92 THR A C 1
ATOM 757 O O . THR A 1 92 ? 6.960 -11.467 5.699 1.00 89.50 92 THR A O 1
ATOM 760 N N . ALA A 1 93 ? 4.807 -10.917 6.037 1.00 88.06 93 ALA A N 1
ATOM 761 C CA . ALA A 1 93 ? 4.257 -11.929 5.135 1.00 88.06 93 ALA A CA 1
ATOM 762 C C . ALA A 1 93 ? 4.494 -11.615 3.643 1.00 88.06 93 ALA A C 1
ATOM 764 O O . ALA A 1 93 ? 4.520 -12.524 2.818 1.00 88.06 93 ALA A O 1
ATOM 765 N N . HIS A 1 94 ? 4.687 -10.341 3.288 1.00 84.12 94 HIS A N 1
ATOM 766 C CA . HIS A 1 94 ? 4.838 -9.885 1.904 1.00 84.12 94 HIS A CA 1
ATOM 767 C C . HIS A 1 94 ? 6.148 -9.110 1.714 1.00 84.12 94 HIS A C 1
ATOM 769 O O . HIS A 1 94 ? 6.099 -7.905 1.421 1.00 84.12 94 HIS A O 1
ATOM 775 N N . PRO A 1 95 ? 7.318 -9.756 1.867 1.00 82.00 95 PRO A N 1
ATOM 776 C CA . PRO A 1 95 ? 8.598 -9.077 1.745 1.00 82.00 95 PRO A CA 1
ATOM 777 C C . PRO A 1 95 ? 8.781 -8.487 0.343 1.00 82.00 95 PRO A C 1
ATOM 779 O O . PRO A 1 95 ? 8.305 -9.018 -0.667 1.00 82.00 95 PRO A O 1
ATOM 782 N N . VAL A 1 96 ? 9.490 -7.363 0.281 1.00 76.31 96 VAL A N 1
ATOM 783 C CA . VAL A 1 96 ? 9.956 -6.806 -0.988 1.00 76.31 96 VAL A CA 1
ATOM 784 C C . VAL A 1 96 ? 11.169 -7.613 -1.428 1.00 76.31 96 VAL A C 1
ATOM 786 O O . VAL A 1 96 ? 12.175 -7.667 -0.725 1.00 76.31 96 VAL A O 1
ATOM 789 N N . MET A 1 97 ? 11.084 -8.201 -2.616 1.00 70.19 97 MET A N 1
ATOM 790 C CA . MET A 1 97 ? 12.208 -8.891 -3.238 1.00 70.19 97 MET A CA 1
ATOM 791 C C . MET A 1 97 ? 12.980 -7.891 -4.098 1.00 70.19 97 MET A C 1
ATOM 793 O O . MET A 1 97 ? 12.421 -7.314 -5.031 1.00 70.19 97 MET A O 1
ATOM 797 N N . TYR A 1 98 ? 14.259 -7.681 -3.792 1.00 57.97 98 TYR A N 1
ATOM 798 C CA . TYR A 1 98 ? 15.149 -6.934 -4.675 1.00 57.97 98 TYR A CA 1
ATOM 799 C C . TYR A 1 98 ? 15.725 -7.883 -5.731 1.00 57.97 98 TYR A C 1
ATOM 801 O O . TYR A 1 98 ? 16.132 -8.996 -5.387 1.00 57.97 98 TYR A O 1
ATOM 809 N N . PRO A 1 99 ? 15.797 -7.479 -7.010 1.00 49.34 99 PRO A N 1
ATOM 810 C CA . PRO A 1 99 ? 16.526 -8.258 -7.999 1.00 49.34 99 PRO A CA 1
ATOM 811 C C . PRO A 1 99 ? 18.005 -8.340 -7.586 1.00 49.34 99 PRO A C 1
ATOM 813 O O . PRO A 1 99 ? 18.633 -7.323 -7.292 1.00 49.34 99 PRO A O 1
ATOM 816 N N . GLN A 1 100 ? 18.561 -9.555 -7.582 1.00 42.16 100 GLN A N 1
ATOM 817 C CA . GLN A 1 100 ? 19.893 -9.904 -7.050 1.00 42.16 100 GLN A CA 1
ATOM 818 C C . GLN A 1 100 ? 21.047 -9.012 -7.559 1.00 42.16 100 GLN A C 1
ATOM 820 O O . GLN A 1 100 ? 22.027 -8.801 -6.848 1.00 42.16 100 GLN A O 1
ATOM 825 N N . LYS A 1 101 ? 20.917 -8.404 -8.747 1.00 42.38 101 LYS A N 1
ATOM 826 C CA . LYS A 1 101 ? 21.915 -7.476 -9.315 1.00 42.38 101 LYS A CA 1
ATOM 827 C C . LYS A 1 101 ? 22.114 -6.181 -8.508 1.00 42.38 101 LYS A C 1
ATOM 829 O O . LYS A 1 101 ? 23.123 -5.514 -8.693 1.00 42.38 101 LYS A O 1
ATOM 834 N N . ALA A 1 102 ? 21.196 -5.817 -7.608 1.00 41.50 102 ALA A N 1
ATOM 835 C CA . ALA A 1 102 ? 21.345 -4.630 -6.760 1.00 41.50 102 ALA A CA 1
ATOM 836 C C . ALA A 1 102 ? 22.343 -4.819 -5.598 1.00 41.50 102 ALA A C 1
ATOM 838 O O . ALA A 1 102 ? 22.778 -3.831 -5.016 1.00 41.50 102 ALA A O 1
ATOM 839 N N . GLN A 1 103 ? 22.718 -6.061 -5.260 1.00 36.25 103 GLN A N 1
ATOM 840 C CA . GLN A 1 103 ? 23.588 -6.355 -4.112 1.00 36.25 103 GLN A CA 1
ATOM 841 C C . GLN A 1 103 ? 25.086 -6.398 -4.457 1.00 36.25 103 GLN A C 1
ATOM 843 O O . GLN A 1 103 ? 25.911 -6.240 -3.561 1.00 36.25 103 GLN A O 1
ATOM 848 N N . GLN A 1 104 ? 25.454 -6.550 -5.734 1.00 36.75 104 GLN A N 1
ATOM 849 C CA . GLN A 1 104 ? 26.863 -6.591 -6.160 1.00 36.75 104 GLN A CA 1
ATOM 850 C C . GLN A 1 104 ? 27.541 -5.210 -6.088 1.00 36.75 104 GLN A C 1
ATOM 852 O O . GLN A 1 104 ? 28.680 -5.106 -5.641 1.00 36.75 104 GLN A O 1
ATOM 857 N N . ASN A 1 105 ? 26.812 -4.127 -6.371 1.00 42.03 105 ASN A N 1
ATOM 858 C CA . ASN A 1 105 ? 27.375 -2.768 -6.348 1.00 42.03 105 ASN A CA 1
ATOM 859 C C . ASN A 1 105 ? 27.689 -2.230 -4.937 1.00 42.03 105 ASN A C 1
ATOM 861 O O . ASN A 1 105 ? 28.340 -1.197 -4.814 1.00 42.03 105 ASN A O 1
ATOM 865 N N . SER A 1 106 ? 27.226 -2.888 -3.868 1.00 39.09 106 SER A N 1
ATOM 866 C CA . SER A 1 106 ? 27.556 -2.507 -2.484 1.00 39.09 106 SER A CA 1
ATOM 867 C C . SER A 1 106 ? 28.782 -3.241 -1.929 1.00 39.09 106 SER A C 1
ATOM 869 O O . SER A 1 106 ? 29.274 -2.861 -0.870 1.00 39.09 106 SER A O 1
ATOM 871 N N . GLN A 1 107 ? 29.274 -4.278 -2.616 1.00 38.72 107 GLN A N 1
ATOM 872 C CA . GLN A 1 107 ? 30.462 -5.038 -2.205 1.00 38.72 107 GLN A CA 1
ATOM 873 C C . GLN A 1 107 ? 31.746 -4.593 -2.922 1.00 38.72 107 GLN A C 1
ATOM 875 O O . GLN A 1 107 ? 32.823 -4.838 -2.396 1.00 38.72 107 GLN A O 1
ATOM 880 N N . GLU A 1 108 ? 31.656 -3.876 -4.046 1.00 38.53 108 GLU A N 1
ATOM 881 C CA . GLU A 1 108 ? 32.825 -3.342 -4.776 1.00 38.53 108 GLU A CA 1
ATOM 882 C C . GLU A 1 108 ? 33.333 -1.978 -4.257 1.00 38.53 108 GLU A C 1
ATOM 884 O O . GLU A 1 108 ? 34.272 -1.418 -4.815 1.00 38.53 108 GLU A O 1
ATOM 889 N N . GLN A 1 109 ? 32.737 -1.423 -3.193 1.00 42.25 109 GLN A N 1
ATOM 890 C CA . GLN A 1 109 ? 33.162 -0.150 -2.577 1.00 42.25 109 GLN A CA 1
ATOM 891 C C . GLN A 1 109 ? 33.796 -0.312 -1.182 1.00 42.25 109 GLN A C 1
ATOM 893 O O . 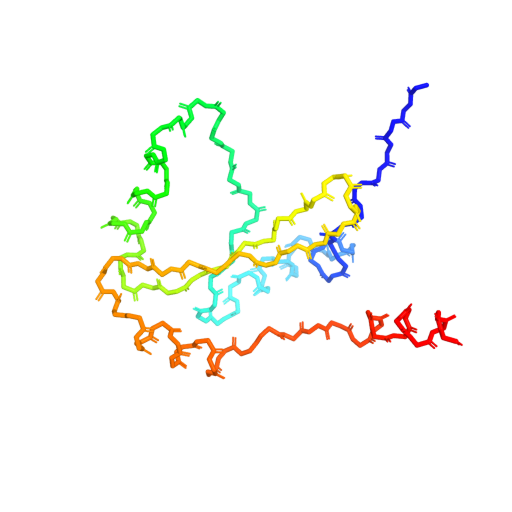GLN A 1 109 ? 33.806 0.642 -0.402 1.00 42.25 109 GLN A O 1
ATOM 898 N N . LYS A 1 110 ? 34.323 -1.496 -0.850 1.00 36.03 110 LYS A N 1
ATOM 899 C CA . LYS A 1 110 ? 35.175 -1.696 0.332 1.00 36.03 110 LYS A CA 1
ATOM 900 C C . LYS A 1 110 ? 36.600 -2.040 -0.055 1.00 36.03 110 LYS A C 1
ATOM 902 O O . LYS A 1 110 ? 36.760 -2.878 -0.965 1.00 36.03 110 LYS A O 1
#

pLDDT: mean 71.25, std 21.86, range [23.66, 98.38]

Solvent-accessible surface area (backbone atoms only — not comparable to full-atom values): 7166 Å² total; per-residue (Å²): 144,78,94,76,82,90,84,77,43,87,84,83,66,62,82,63,53,69,67,56,49,55,54,56,75,65,58,74,91,75,49,70,48,82,78,85,92,60,96,83,46,86,81,41,55,67,55,50,43,41,22,62,65,77,34,23,83,39,62,37,34,31,69,43,75,39,82,90,75,72,39,75,42,80,48,80,51,59,8,68,74,45,51,71,63,57,50,49,54,50,46,70,76,55,68,87,82,74,66,74,78,70,60,56,74,71,61,77,77,114

Foldseek 3Di:
DDDDDLPDQVPQPPPDDVVVNVVVCPPDDAAEDEDDDDPPCPVVVVVCCVQEPVQQQDKYWYWDQDPVVSDTDIDIDHHVNDDPVNSVVVCVVPPDDDDPVVPVVVVVPD

=== Feature glossary ===
The record interleaves many kinds of information about one protein. Here is each kind framed as the question it answers.

Q: What known structures does this most resemble?
A: Structural nearest neighbors (via Foldseek easy-search vs the PDB). Reported per hit: target PDB id, E-value, and alignment TM-score. A TM-score above ~0.5 is the conventional threshold for 'same fold'.

Q: Where is each backbone atom in 3D?
A: The mmCIF table is the protein's shape written out atom by atom. For each backbone N, Cα, C, and carbonyl O, it records an (x, y, z) coordinate triple in Å plus the residue type, chain letter, and residue number.

Q: What are the backbone torsion angles?
A: The φ/ψ torsion pair specifies the backbone conformation at each residue. φ rotates about the N–Cα bond, ψ about the Cα–C bond. Steric clashes forbid most of the (φ, ψ) plane — the allowed regions (α-helix basin, β-sheet basin, left-handed helix) are the Ramachandran-allowed regions.

Q: Which residues are buried vs exposed?
A: Solvent-accessible surface area (SASA) is the area in Å² traced out by the centre of a 1.4 Å probe sphere (a water molecule) rolled over the protein's van der Waals surface (Shrake–Rupley / Lee–Richards construction). Buried residues have near-zero SASA; fully exposed residues can exceed 200 Å². The total SASA scales roughly with the number of surface residues.

Q: How confident is the AlphaFold model at each residue?
A: pLDDT is the predicted lDDT-Cα score: AlphaFold's confidence that the local environment of each residue (all inter-atomic distances within 15 Å) is correctly placed. It is a per-residue number between 0 and 100, with higher meaning more reliable.

Q: What does the local fold look like, residue by residue?
A: 3Di is Foldseek's structural alphabet. Each residue is assigned one of twenty discrete states based on how its Cα sits relative to its spatial (not sequential) neighbors. Aligning 3Di strings finds structural homologs roughly as well as full 3D superposition, but orders of magnitude faster.

Q: How big and how compact is the whole molecule?
A: Radius of gyration (Rg) is the root-mean-square distance of Cα atoms from their centroid — a single number for overall size and compactness. A globular domain of N residues has Rg ≈ 2.2·N^0.38 Å; an extended or disordered chain has a much larger Rg. The Cα contact count is the number of residue pairs whose Cα atoms are within 8 Å and are more than four positions apart in sequence — a standard proxy for tertiary packing density. The bounding box is the smallest axis-aligned box enclosing all Cα atoms.

Q: Which residues are in helices, strands, or loops?
A: DSSP 8-state secondary structure assigns each residue one of H (α-helix), G (3₁₀-helix), I (π-helix), E (extended β-strand), B (isolated β-bridge), T (hydrogen-bonded turn), S (bend), or '-' (coil). The assignment is computed from backbone hydrogen-bond geometry via the Kabsch–Sander algorithm.

Q: How mobile is each atom in the crystal?
A: Crystallographic B-factors measure how much each atom's electron density is smeared out, in Å². They rise in mobile loops and surface residues and fall in the buried interior. In AlphaFold models this column is repurposed to hold pLDDT instead.

Q: What if only a Cα trace is available?
A: P-SEA three-state annotation labels each residue as helix, strand, or coil based purely on the geometry of the Cα trace. It serves as a fallback when the full backbone (and thus DSSP) is unavailable.

Q: What family and function is it annotated with?
A: Database cross-references. InterPro integrates a dozen domain/family signature databases into unified entries with residue-range hits. GO terms attach function/process/location labels with evidence codes. CATH codes position the fold in a four-level structural taxonomy. Organism is the NCBI-taxonomy species name.

Q: Are the domains correctly placed relative to each other?
A: Predicted Aligned Error (PAE) is an AlphaFold confidence matrix: entry (i, j) is the expected error in the position of residue j, in ångströms, when the prediction is superimposed on the true structure at residue i. Low PAE within a block of residues means that block is internally rigid and well-predicted; high PAE between two blocks means their relative placement is uncertain even if each block individually is confident.

Q: What do the diagnostic plots show?
A: Three diagnostic plots accompany the record. The Cα contact map visualizes the tertiary structure as a 2D adjacency matrix (8 Å cutoff, sequence-local contacts suppressed). The Ramachandran plot shows the distribution of backbone (φ, ψ) torsions, with points in the α and β basins reflecting secondary structure content. The PAE plot shows AlphaFold's inter-residue confidence as a color matrix.

Q: What is the amino-acid chain?
A: Primary structure: the covalent order of the twenty standard amino acids along the backbone. Two proteins with the same sequence will (almost always) fold to the same structure; two with 30% identity often share a fold but not the details.

Q: What do the rendered images show?
A: The six renders are orthographic views along the three Cartesian axes in both directions. Representation (cartoon, sticks, or surface) and color scheme (sequence-rainbow or by-chain) vary across proteins so the training set covers all the common visualization conventions.